Protein AF-A0A534MQP7-F1 (afdb_monomer)

Secondary structure (DSSP, 8-state):
--------------------HHHHHHHHHHHHHHHH-TT-HHHHHHHHHHHHHHT-HHHHHHHHHHHHHH-TT-TTHHHHHHHHHHHTT-HHHHHHHHHHHHHHH-TTS-HHHHH---

Sequence (118 aa):
MQAGELQKHAVRQPVQIVPTPADREVVQAAQHRLLEDPGDADALFAVAAWDEIVGDLDNAMDLLNRLVSKEPDYPGVWWLRARVLKEMGRERDAIACERIARIYAEPELPECVRKFPF

pLDDT: mean 80.39, std 19.57, range [35.56, 96.75]

Structure (mmCIF, N/CA/C/O backbone):
data_AF-A0A534MQP7-F1
#
_entry.id   AF-A0A534MQP7-F1
#
loop_
_atom_site.group_PDB
_atom_site.id
_atom_site.type_symbol
_atom_site.label_atom_id
_atom_site.label_alt_id
_atom_site.label_comp_id
_atom_site.label_asym_id
_atom_site.label_entity_id
_atom_site.label_seq_id
_atom_site.pdbx_PDB_ins_code
_atom_site.Cartn_x
_atom_site.Cartn_y
_atom_site.Cartn_z
_atom_site.occupancy
_atom_site.B_iso_or_equiv
_atom_site.auth_seq_id
_atom_site.auth_comp_id
_atom_site.auth_asym_id
_atom_site.auth_atom_id
_atom_site.pdbx_PDB_model_num
ATOM 1 N N . MET A 1 1 ? 33.518 -22.477 27.837 1.00 39.31 1 MET A N 1
ATOM 2 C CA . MET A 1 1 ? 32.415 -23.409 27.527 1.00 39.31 1 MET A CA 1
ATOM 3 C C . MET A 1 1 ? 31.134 -22.680 27.942 1.00 39.31 1 MET A C 1
ATOM 5 O O . MET A 1 1 ? 30.795 -22.723 29.111 1.00 39.31 1 MET A O 1
ATOM 9 N N . GLN A 1 2 ? 30.677 -21.659 27.198 1.00 35.88 2 GLN A N 1
ATOM 10 C CA . GLN A 1 2 ? 29.684 -21.744 26.098 1.00 35.88 2 GLN A CA 1
ATOM 11 C C . GLN A 1 2 ? 28.475 -22.606 26.486 1.00 35.88 2 GLN A C 1
ATOM 13 O O . GLN A 1 2 ? 28.664 -23.708 26.974 1.00 35.88 2 GLN A O 1
ATOM 18 N N . ALA A 1 3 ? 27.225 -22.260 26.220 1.00 41.09 3 ALA A N 1
ATOM 19 C CA . ALA A 1 3 ? 26.535 -21.070 25.735 1.00 41.09 3 ALA A CA 1
ATOM 20 C C . ALA A 1 3 ? 25.048 -21.461 25.794 1.00 41.09 3 ALA A C 1
ATOM 22 O O . ALA A 1 3 ? 24.714 -22.601 25.486 1.00 41.09 3 ALA A O 1
ATOM 23 N N . GLY A 1 4 ? 24.166 -20.541 26.158 1.00 40.50 4 GLY A N 1
ATOM 24 C CA . GLY A 1 4 ? 22.722 -20.776 26.177 1.00 40.50 4 GLY A CA 1
ATOM 25 C C . GLY A 1 4 ? 22.102 -19.831 27.197 1.00 40.50 4 GLY A C 1
ATOM 26 O O . GLY A 1 4 ? 22.575 -19.761 28.318 1.00 40.50 4 GLY A O 1
ATOM 27 N N . GLU A 1 5 ? 21.132 -18.989 26.898 1.00 39.16 5 GLU A N 1
ATOM 28 C CA . GLU A 1 5 ? 20.326 -18.799 25.707 1.00 39.16 5 GLU A CA 1
ATOM 29 C C . GLU A 1 5 ? 20.141 -17.285 25.589 1.00 39.16 5 GLU A C 1
ATOM 31 O O . GLU A 1 5 ? 19.651 -16.636 26.511 1.00 39.16 5 GLU A O 1
ATOM 36 N N . LEU A 1 6 ? 20.528 -16.691 24.461 1.00 40.47 6 LEU A N 1
ATOM 37 C CA . LEU A 1 6 ? 20.042 -15.357 24.130 1.00 40.47 6 LEU A CA 1
ATOM 38 C C . LEU A 1 6 ? 18.593 -15.536 23.677 1.00 40.47 6 LEU A C 1
ATOM 40 O O . LEU A 1 6 ? 18.318 -15.685 22.484 1.00 40.47 6 LEU A O 1
ATOM 44 N N . GLN A 1 7 ? 17.666 -15.561 24.636 1.00 40.84 7 GLN A N 1
ATOM 45 C CA . GLN A 1 7 ? 16.257 -15.313 24.369 1.00 40.84 7 GLN A CA 1
ATOM 46 C C . GLN A 1 7 ? 16.149 -13.883 23.844 1.00 40.84 7 GLN A C 1
ATOM 48 O O . GLN A 1 7 ? 15.979 -12.915 24.582 1.00 40.84 7 GLN A O 1
ATOM 53 N N . LYS A 1 8 ? 16.297 -13.754 22.529 1.00 44.84 8 LYS A N 1
ATOM 54 C CA . LYS A 1 8 ? 15.919 -12.588 21.743 1.00 44.84 8 LYS A CA 1
ATOM 55 C C . LYS A 1 8 ? 14.414 -12.426 21.905 1.00 44.84 8 LYS A C 1
ATOM 57 O O . LYS A 1 8 ? 13.630 -12.958 21.123 1.00 44.84 8 LYS A O 1
ATOM 62 N N . HIS A 1 9 ? 14.035 -11.722 22.967 1.00 39.91 9 HIS A N 1
ATOM 63 C CA . HIS A 1 9 ? 12.714 -11.155 23.158 1.00 39.91 9 HIS A CA 1
ATOM 64 C C . HIS A 1 9 ? 12.556 -10.105 22.063 1.00 39.91 9 HIS A C 1
ATOM 66 O O . HIS A 1 9 ? 12.753 -8.911 22.274 1.00 39.91 9 HIS A O 1
ATOM 72 N N . ALA A 1 10 ? 12.283 -10.574 20.847 1.00 37.62 10 ALA A N 1
ATOM 73 C CA . ALA A 1 10 ? 11.766 -9.751 19.782 1.00 37.62 10 ALA A CA 1
ATOM 74 C C . ALA A 1 10 ? 10.361 -9.362 20.227 1.00 37.62 10 ALA A C 1
ATOM 76 O O . ALA A 1 10 ? 9.371 -9.983 19.841 1.00 37.62 10 ALA A O 1
ATOM 77 N N . VAL A 1 11 ? 10.288 -8.359 21.100 1.00 38.00 11 VAL A N 1
ATOM 78 C CA . VAL A 1 11 ? 9.068 -7.606 21.307 1.00 38.00 11 VAL A CA 1
ATOM 79 C C . VAL A 1 11 ? 8.827 -6.942 19.958 1.00 38.00 11 VAL A C 1
ATOM 81 O O . VAL A 1 11 ? 9.333 -5.860 19.676 1.00 38.00 11 VAL A O 1
ATOM 84 N N . ARG A 1 12 ? 8.111 -7.639 19.070 1.00 39.12 12 ARG A N 1
ATOM 85 C CA . ARG A 1 12 ? 7.392 -7.004 17.973 1.00 39.12 12 ARG A CA 1
ATOM 86 C C . ARG A 1 12 ? 6.321 -6.167 18.65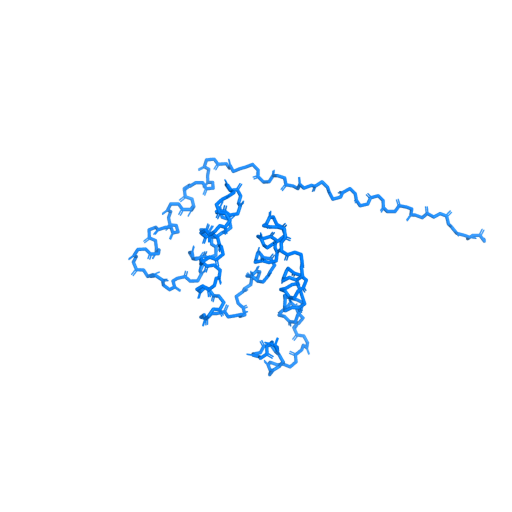1 1.00 39.12 12 ARG A C 1
ATOM 88 O O . ARG A 1 12 ? 5.179 -6.592 18.765 1.00 39.12 12 ARG A O 1
ATOM 95 N N . GLN A 1 13 ? 6.721 -5.023 19.197 1.00 35.56 13 GLN A N 1
ATOM 96 C CA . GLN A 1 13 ? 5.768 -3.968 19.459 1.00 35.56 13 GLN A CA 1
ATOM 97 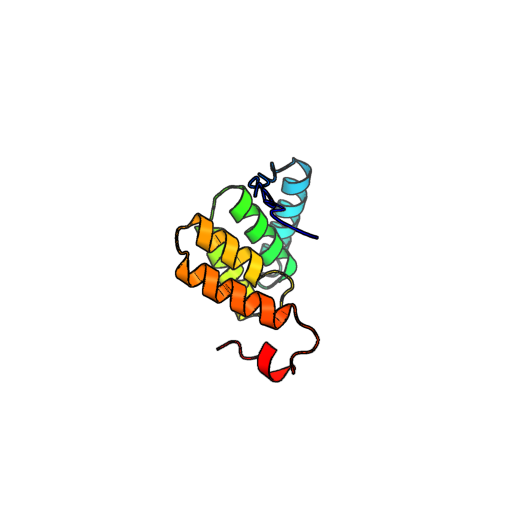C C . GLN A 1 13 ? 5.195 -3.661 18.078 1.00 35.56 13 GLN A C 1
ATOM 99 O O . GLN A 1 13 ? 5.988 -3.356 17.179 1.00 35.56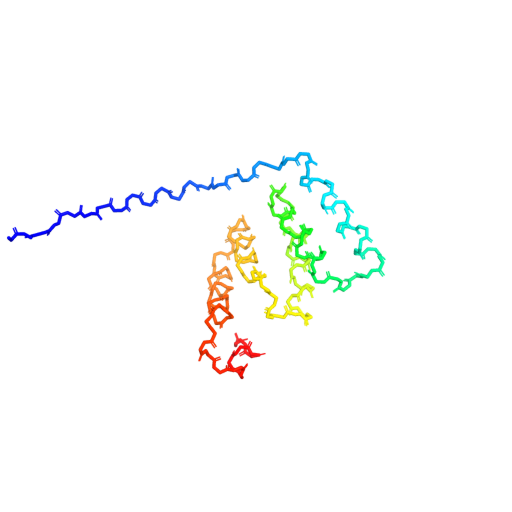 13 GLN A O 1
ATOM 104 N N . PRO A 1 14 ? 3.883 -3.837 17.841 1.00 40.62 14 PRO A N 1
ATOM 105 C CA . PRO A 1 14 ? 3.295 -3.238 16.664 1.00 40.62 14 PRO A CA 1
ATOM 106 C C . PRO A 1 14 ? 3.606 -1.753 16.810 1.00 40.62 14 PRO A C 1
ATOM 108 O O . PRO A 1 14 ? 3.139 -1.105 17.747 1.00 40.62 14 PRO A O 1
ATOM 111 N N . VAL A 1 15 ? 4.513 -1.247 15.974 1.00 45.09 15 VAL A N 1
ATOM 112 C CA . VAL A 1 15 ? 4.730 0.187 15.860 1.00 45.09 15 VAL A CA 1
ATOM 113 C C . VAL A 1 15 ? 3.408 0.698 15.318 1.00 45.09 15 VAL A C 1
ATOM 115 O O . VAL A 1 15 ? 3.164 0.625 14.119 1.00 45.09 15 VAL A O 1
ATOM 118 N N . GLN A 1 16 ? 2.513 1.117 16.211 1.00 47.91 16 GLN A N 1
ATOM 119 C CA . GLN A 1 16 ? 1.369 1.915 15.822 1.00 47.91 16 GLN A CA 1
ATOM 120 C C . GLN A 1 16 ? 1.966 3.230 15.345 1.00 47.91 16 GLN A C 1
ATOM 122 O O . GLN A 1 16 ? 2.341 4.081 16.153 1.00 47.91 16 GLN A O 1
ATOM 127 N N . ILE A 1 17 ? 2.157 3.347 14.031 1.00 56.28 17 ILE A N 1
ATOM 128 C CA . ILE A 1 17 ? 2.471 4.623 13.404 1.00 56.28 17 ILE A CA 1
ATOM 129 C C . ILE A 1 17 ? 1.232 5.471 13.649 1.00 56.28 17 ILE A C 1
ATOM 131 O O . ILE A 1 17 ? 0.205 5.274 13.011 1.00 56.28 17 ILE A O 1
ATOM 135 N N . VAL A 1 18 ? 1.291 6.337 14.660 1.00 61.41 18 VAL A N 1
ATOM 136 C CA . VAL A 1 18 ? 0.204 7.270 14.938 1.00 61.41 18 VAL A CA 1
ATOM 137 C C . VAL A 1 18 ? 0.247 8.312 13.825 1.00 61.41 18 VAL A C 1
ATOM 139 O O . VAL A 1 18 ? 1.242 9.037 13.744 1.00 61.41 18 VAL A O 1
ATOM 142 N N . PRO A 1 19 ? -0.785 8.396 12.971 1.00 63.94 19 PRO A N 1
ATOM 143 C CA . PRO A 1 19 ? -0.773 9.334 11.867 1.00 63.94 19 PRO A CA 1
ATOM 144 C C . PRO A 1 19 ? -0.681 10.770 12.390 1.00 63.94 19 PRO A C 1
ATOM 146 O O . PRO A 1 19 ? -1.495 11.216 13.206 1.00 63.94 19 PRO A O 1
ATOM 149 N N . THR A 1 20 ? 0.323 11.502 11.922 1.00 70.31 20 THR A N 1
ATOM 150 C CA . THR A 1 20 ? 0.545 12.907 12.255 1.00 70.31 20 THR A CA 1
ATOM 151 C C . THR A 1 20 ? -0.246 13.821 11.309 1.00 70.31 20 THR A C 1
ATOM 153 O O . THR A 1 20 ? -0.656 13.406 10.223 1.00 70.31 20 THR A O 1
ATOM 156 N N . PRO A 1 21 ? -0.486 15.095 11.674 1.00 67.50 21 PRO A N 1
ATOM 157 C CA . PRO A 1 21 ? -1.091 16.060 10.756 1.00 67.50 21 PRO A CA 1
ATOM 158 C C . PRO A 1 21 ? -0.305 16.232 9.447 1.00 67.50 21 PRO A C 1
ATOM 160 O O . PRO A 1 21 ? -0.921 16.410 8.402 1.00 67.50 21 PRO A O 1
ATOM 163 N N . ALA A 1 22 ? 1.026 16.111 9.490 1.00 72.38 22 ALA A N 1
ATOM 164 C CA . ALA A 1 22 ? 1.874 16.170 8.300 1.00 72.38 22 ALA A CA 1
ATOM 165 C C . ALA A 1 22 ? 1.622 14.982 7.355 1.00 72.38 22 ALA A C 1
ATOM 167 O O . ALA A 1 22 ? 1.583 15.158 6.139 1.00 72.38 22 ALA A O 1
ATOM 168 N N . ASP A 1 23 ? 1.358 13.793 7.903 1.00 76.12 23 ASP A N 1
ATOM 169 C CA . ASP A 1 23 ? 1.030 12.610 7.099 1.00 76.12 23 ASP A CA 1
ATOM 170 C C . ASP A 1 23 ? -0.288 12.802 6.329 1.00 76.12 23 ASP A C 1
ATOM 172 O O . ASP A 1 23 ? -0.415 12.353 5.191 1.00 76.12 23 ASP A O 1
ATOM 176 N N . ARG A 1 24 ? -1.250 13.552 6.893 1.00 79.12 24 ARG A N 1
ATOM 177 C CA . ARG A 1 24 ? -2.502 13.887 6.189 1.00 79.12 24 ARG A CA 1
ATOM 178 C C . ARG A 1 24 ? -2.272 14.778 4.976 1.00 79.12 24 ARG A C 1
ATOM 180 O O . ARG A 1 24 ? -2.924 14.568 3.959 1.00 79.12 24 ARG A O 1
ATOM 187 N N . GLU A 1 25 ? -1.382 15.762 5.070 1.00 84.81 25 GLU A N 1
ATOM 188 C CA . GLU A 1 25 ? -1.074 16.654 3.943 1.00 84.81 25 GLU A CA 1
ATOM 189 C C . GLU A 1 25 ? -0.413 15.883 2.795 1.00 84.81 25 GLU A C 1
ATOM 191 O O . GLU A 1 25 ? -0.793 16.046 1.634 1.00 84.81 25 GLU A O 1
ATOM 196 N N . VAL A 1 26 ? 0.517 14.980 3.121 1.00 85.50 26 VAL A N 1
ATOM 197 C CA . VAL A 1 26 ? 1.173 14.104 2.137 1.00 85.50 26 VAL A CA 1
ATOM 198 C C . VAL A 1 26 ? 0.146 13.232 1.416 1.00 85.50 26 VAL A C 1
ATOM 200 O O . VAL A 1 26 ? 0.175 13.119 0.190 1.00 85.50 26 VAL A O 1
ATOM 203 N N . VAL A 1 27 ? -0.797 12.655 2.158 1.00 89.94 27 VAL A N 1
ATOM 204 C CA . VAL A 1 27 ? -1.834 11.792 1.583 1.00 89.94 27 VAL A CA 1
ATOM 205 C C . VAL A 1 27 ? -2.827 12.589 0.750 1.00 89.94 27 VAL A C 1
ATOM 207 O O . VAL A 1 27 ? -3.211 12.129 -0.318 1.00 89.94 27 VAL A O 1
ATOM 210 N N . GLN A 1 28 ? -3.197 13.803 1.162 1.00 91.19 28 GLN A N 1
ATOM 211 C CA . GLN A 1 28 ? -4.046 14.682 0.350 1.00 91.19 28 GLN A CA 1
ATOM 212 C C . GLN A 1 28 ? -3.378 15.053 -0.976 1.00 91.19 28 GLN A C 1
ATOM 214 O O . GLN A 1 28 ? -4.021 15.010 -2.026 1.00 91.19 28 GLN A O 1
ATOM 219 N N . ALA A 1 29 ? -2.080 15.365 -0.954 1.00 93.00 29 ALA A N 1
ATOM 220 C CA . ALA A 1 29 ? -1.322 15.614 -2.175 1.00 93.00 29 ALA A CA 1
ATOM 221 C C . ALA A 1 29 ? -1.273 14.362 -3.068 1.00 93.00 29 ALA A C 1
ATOM 223 O O . ALA A 1 29 ? -1.492 14.455 -4.275 1.00 93.00 29 ALA A O 1
ATOM 224 N N . ALA A 1 30 ? -1.058 13.179 -2.484 1.00 92.69 30 ALA A N 1
ATOM 225 C CA . ALA A 1 30 ? -1.104 11.914 -3.213 1.00 92.69 30 ALA A CA 1
ATOM 226 C C . ALA A 1 30 ? -2.494 11.642 -3.818 1.00 92.69 30 ALA A C 1
ATOM 228 O O . ALA A 1 30 ? -2.594 11.283 -4.987 1.00 92.69 30 ALA A O 1
ATOM 229 N N . GLN A 1 31 ? -3.574 11.887 -3.078 1.00 93.75 31 GLN A N 1
ATOM 230 C CA . GLN A 1 31 ? -4.942 11.762 -3.584 1.00 93.75 31 GLN A CA 1
ATOM 231 C C . GLN A 1 31 ? -5.199 12.705 -4.762 1.00 93.75 31 GLN A C 1
ATOM 233 O O . GLN A 1 31 ? -5.805 12.286 -5.744 1.00 93.75 31 GLN A O 1
ATOM 238 N N . HIS A 1 32 ? -4.701 13.944 -4.710 1.00 94.88 32 HIS A N 1
ATOM 239 C CA . HIS A 1 32 ? -4.803 14.867 -5.841 1.00 94.88 32 HIS A CA 1
ATOM 240 C C . HIS A 1 32 ? -4.066 14.337 -7.075 1.00 94.88 32 HIS A C 1
ATOM 242 O O . HIS A 1 32 ? -4.627 14.336 -8.168 1.00 94.88 32 HIS A O 1
ATOM 248 N N . ARG A 1 33 ? -2.848 13.806 -6.902 1.00 95.31 33 ARG A N 1
ATOM 249 C CA . ARG A 1 33 ? -2.115 13.164 -8.004 1.00 95.31 33 ARG A CA 1
ATOM 250 C C . ARG A 1 33 ? -2.875 11.979 -8.592 1.00 95.31 33 ARG A C 1
ATOM 252 O O . ARG A 1 33 ? -2.902 11.847 -9.804 1.00 95.31 33 ARG A O 1
ATOM 259 N N . LEU A 1 34 ? -3.569 11.179 -7.776 1.00 92.50 34 LEU A N 1
ATOM 260 C CA . LEU A 1 34 ? -4.414 10.084 -8.277 1.00 92.50 34 LEU A CA 1
ATOM 261 C C . LEU A 1 34 ? -5.627 10.553 -9.088 1.00 92.50 34 LEU A C 1
ATOM 263 O O . LEU A 1 34 ? -6.143 9.778 -9.896 1.00 92.50 34 LEU A O 1
ATOM 267 N N . LEU A 1 35 ? -6.111 11.779 -8.867 1.00 93.62 35 LEU A N 1
ATOM 268 C CA . LEU A 1 35 ? -7.172 12.367 -9.689 1.00 93.62 35 LEU A CA 1
ATOM 269 C C . LEU A 1 35 ? -6.647 12.789 -11.067 1.00 93.62 35 LEU A C 1
ATOM 271 O O . LEU A 1 35 ? -7.374 12.676 -12.051 1.00 93.62 35 LEU A O 1
ATOM 275 N N . GLU A 1 36 ? -5.404 13.267 -11.134 1.00 95.00 36 GLU A N 1
ATOM 276 C CA . GLU A 1 36 ? -4.744 13.671 -12.381 1.00 95.00 36 GLU A CA 1
ATOM 277 C C . GLU A 1 36 ? -4.224 12.460 -13.169 1.00 95.00 36 GLU A C 1
ATOM 279 O O . GLU A 1 36 ? -4.460 12.349 -14.372 1.00 95.00 36 GLU A O 1
ATOM 284 N N . ASP A 1 37 ? -3.566 11.531 -12.478 1.00 93.00 37 ASP A N 1
ATOM 285 C CA . ASP A 1 37 ? -3.078 10.258 -12.994 1.00 93.00 37 ASP A CA 1
ATOM 286 C C . ASP A 1 37 ? -3.488 9.104 -12.059 1.00 93.00 37 ASP A C 1
ATOM 288 O O . ASP A 1 37 ? -2.803 8.796 -11.079 1.00 93.00 37 ASP A O 1
ATOM 292 N N . PRO A 1 38 ? -4.567 8.370 -12.394 1.00 92.75 38 PRO A N 1
ATOM 293 C CA . PRO A 1 38 ? -4.976 7.173 -11.657 1.00 92.75 38 PRO A CA 1
ATOM 294 C C . PRO A 1 38 ? -3.929 6.045 -11.651 1.00 92.75 38 PRO A C 1
ATOM 296 O O . PRO A 1 38 ? -4.147 4.997 -11.034 1.00 92.75 38 PRO A O 1
ATOM 299 N N . GLY A 1 39 ? -2.849 6.190 -12.416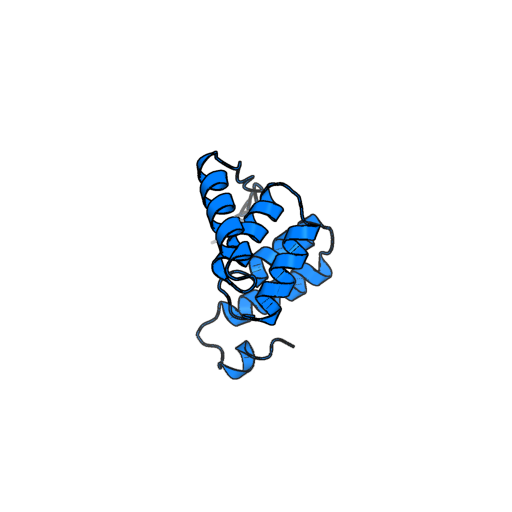 1.00 92.06 39 GLY A N 1
ATOM 300 C CA . GLY A 1 39 ? -1.728 5.279 -12.507 1.00 92.06 39 GLY A CA 1
ATOM 301 C C . GLY A 1 39 ? -0.493 5.662 -11.707 1.00 92.06 39 GLY A C 1
ATOM 302 O O . GLY A 1 39 ? 0.421 4.844 -11.725 1.00 92.06 39 GLY A O 1
ATOM 303 N N . ASP A 1 40 ? -0.459 6.821 -11.044 1.00 95.00 40 ASP A N 1
ATOM 304 C CA . ASP A 1 40 ? 0.720 7.286 -10.306 1.00 95.00 40 ASP A CA 1
ATOM 305 C C . ASP A 1 40 ? 1.082 6.277 -9.204 1.00 95.00 40 ASP A C 1
ATOM 307 O O . ASP A 1 40 ? 0.360 6.115 -8.216 1.00 95.00 40 ASP A O 1
ATOM 311 N N . ALA A 1 41 ? 2.198 5.570 -9.399 1.00 93.94 41 ALA A N 1
ATOM 312 C CA . ALA A 1 41 ? 2.628 4.478 -8.538 1.00 93.94 41 ALA A CA 1
ATOM 313 C C . ALA A 1 41 ? 2.953 4.946 -7.112 1.00 93.94 41 ALA A C 1
ATOM 315 O O . ALA A 1 41 ? 2.536 4.310 -6.139 1.00 93.94 41 ALA A O 1
ATOM 316 N N . ASP A 1 42 ? 3.617 6.096 -6.983 1.00 92.75 42 ASP A N 1
ATOM 317 C CA . ASP A 1 42 ? 3.951 6.690 -5.690 1.00 92.75 42 ASP A CA 1
ATOM 318 C C . ASP A 1 42 ? 2.694 7.141 -4.954 1.00 92.75 42 ASP A C 1
ATOM 320 O O . ASP A 1 42 ? 2.585 6.995 -3.735 1.00 92.75 42 ASP A O 1
ATOM 324 N N . ALA A 1 43 ? 1.728 7.698 -5.681 1.00 95.19 43 ALA A N 1
ATOM 325 C CA . ALA A 1 43 ? 0.466 8.114 -5.102 1.00 95.19 43 ALA A CA 1
ATOM 326 C C . ALA A 1 43 ? -0.400 6.915 -4.686 1.00 95.19 43 ALA A C 1
ATOM 328 O O . ALA A 1 43 ? -0.949 6.925 -3.584 1.00 95.19 43 ALA A O 1
ATOM 329 N N . LEU A 1 44 ? -0.468 5.859 -5.505 1.00 96.31 44 LEU A N 1
ATOM 330 C CA . LEU A 1 44 ? -1.138 4.604 -5.150 1.00 96.31 44 LEU A CA 1
ATOM 331 C C . LEU A 1 44 ? -0.534 4.006 -3.875 1.00 96.31 44 LEU A C 1
ATOM 333 O O . LEU A 1 44 ? -1.277 3.617 -2.974 1.00 96.31 44 LEU A O 1
ATOM 337 N N . PHE A 1 45 ? 0.798 3.965 -3.777 1.00 95.00 45 PHE A N 1
ATOM 338 C CA . PHE A 1 45 ? 1.489 3.439 -2.604 1.00 95.00 45 PHE A CA 1
ATOM 339 C C . PHE A 1 45 ? 1.250 4.296 -1.355 1.00 95.00 45 PHE A C 1
ATOM 341 O O . PHE A 1 45 ? 0.926 3.757 -0.298 1.00 95.00 45 PHE A O 1
ATOM 348 N N . ALA A 1 46 ? 1.378 5.621 -1.468 1.00 93.31 46 ALA A N 1
ATOM 349 C CA . ALA A 1 46 ? 1.201 6.537 -0.343 1.00 93.31 46 ALA A CA 1
ATOM 350 C C . ALA A 1 46 ? -0.223 6.491 0.229 1.00 93.31 46 ALA A C 1
ATOM 352 O O . ALA A 1 46 ? -0.389 6.436 1.447 1.00 93.31 46 ALA A O 1
ATOM 353 N N . VAL A 1 47 ? -1.244 6.471 -0.635 1.00 94.81 47 VAL A N 1
ATOM 354 C CA . VAL A 1 47 ? -2.640 6.367 -0.186 1.00 94.81 47 VAL A CA 1
ATOM 355 C C . VAL A 1 47 ? -2.917 4.980 0.398 1.00 94.81 47 VAL A C 1
ATOM 357 O O . VAL A 1 47 ? -3.483 4.897 1.479 1.00 94.81 47 VAL A O 1
ATOM 360 N N . ALA A 1 48 ? -2.418 3.898 -0.210 1.00 95.06 48 ALA A N 1
ATOM 361 C CA . ALA A 1 48 ? -2.581 2.556 0.354 1.00 95.06 48 ALA A CA 1
ATOM 362 C C . ALA A 1 48 ? -1.925 2.392 1.736 1.00 95.06 48 ALA A C 1
ATOM 364 O O . ALA A 1 48 ? -2.478 1.736 2.616 1.00 95.06 48 ALA A O 1
ATOM 365 N N . ALA A 1 49 ? -0.738 2.974 1.934 1.00 92.44 49 ALA A N 1
ATOM 366 C CA . ALA A 1 49 ? -0.048 2.946 3.221 1.00 92.44 49 ALA A CA 1
ATOM 367 C C . ALA A 1 49 ? -0.825 3.722 4.289 1.00 92.44 49 ALA A C 1
ATOM 369 O O . ALA A 1 49 ? -0.883 3.311 5.445 1.00 92.44 49 ALA A O 1
ATOM 370 N N . TRP A 1 50 ? -1.439 4.837 3.901 1.00 92.50 50 TRP A N 1
ATOM 371 C CA . TRP A 1 50 ? -2.311 5.590 4.787 1.00 92.50 50 TRP A CA 1
ATOM 372 C C . TRP A 1 50 ? -3.573 4.823 5.156 1.00 92.50 50 TRP A C 1
ATOM 374 O O . TRP A 1 50 ? -3.928 4.774 6.330 1.00 92.50 50 TRP A O 1
ATOM 384 N N . ASP A 1 51 ? -4.218 4.207 4.171 1.00 92.62 51 ASP A N 1
ATOM 385 C CA . ASP A 1 51 ? -5.434 3.425 4.363 1.00 92.62 51 ASP A CA 1
ATOM 386 C C . ASP A 1 51 ? -5.193 2.230 5.290 1.00 92.62 51 ASP A C 1
ATOM 388 O O . ASP A 1 51 ? -6.008 1.967 6.171 1.00 92.62 51 ASP A O 1
ATOM 392 N N . GLU A 1 52 ? -4.024 1.588 5.195 1.00 92.44 52 GLU A N 1
ATOM 393 C CA . GLU A 1 52 ? -3.577 0.599 6.181 1.00 92.44 52 GLU A CA 1
ATOM 394 C C . GLU A 1 52 ? -3.498 1.196 7.596 1.00 92.44 52 GLU A C 1
ATOM 396 O O . GLU A 1 52 ? -4.071 0.643 8.530 1.00 92.44 52 GLU A O 1
ATOM 401 N N . ILE A 1 53 ? -2.872 2.367 7.762 1.00 89.19 53 ILE A N 1
ATOM 402 C CA . ILE A 1 53 ? -2.733 3.031 9.071 1.00 89.19 53 ILE A CA 1
ATOM 403 C C . ILE A 1 53 ? -4.091 3.418 9.677 1.00 89.19 53 ILE A C 1
ATOM 405 O O . ILE A 1 53 ? -4.277 3.312 10.892 1.00 89.19 53 ILE A O 1
ATOM 409 N N . VAL A 1 54 ? -5.038 3.899 8.864 1.00 89.19 54 VAL A N 1
ATOM 410 C CA . VAL A 1 54 ? -6.377 4.291 9.345 1.00 89.19 54 VAL A CA 1
ATOM 411 C C . VAL A 1 54 ? -7.357 3.116 9.433 1.00 89.19 54 VAL A C 1
ATOM 413 O O . VAL A 1 54 ? -8.461 3.292 9.949 1.00 89.19 54 VAL A O 1
ATOM 416 N N . GLY A 1 55 ? -6.946 1.926 8.988 1.00 89.81 55 GLY A N 1
ATOM 417 C CA . GLY A 1 55 ? -7.724 0.690 9.049 1.00 89.81 55 GLY A CA 1
ATOM 418 C C . GLY A 1 55 ? -8.723 0.500 7.905 1.00 89.81 55 GLY A C 1
ATOM 419 O O . GLY A 1 55 ? -9.552 -0.406 7.983 1.00 89.81 55 GLY A O 1
ATOM 420 N N . ASP A 1 56 ? -8.653 1.306 6.842 1.00 94.25 56 ASP A N 1
ATOM 421 C CA . ASP A 1 56 ? -9.402 1.074 5.600 1.00 94.25 56 ASP A CA 1
ATOM 422 C C . ASP A 1 56 ? -8.674 0.033 4.735 1.00 94.25 56 ASP A C 1
ATOM 424 O O . ASP A 1 56 ? -8.095 0.303 3.680 1.00 94.25 56 ASP A O 1
ATOM 428 N N . LEU A 1 57 ? -8.648 -1.198 5.245 1.00 93.88 57 LEU A N 1
ATOM 429 C CA . LEU A 1 57 ? -7.881 -2.282 4.641 1.00 93.88 57 LEU A CA 1
ATOM 430 C C . LEU A 1 57 ? -8.399 -2.630 3.236 1.00 93.88 57 LEU A C 1
ATOM 432 O O . LEU A 1 57 ? -7.607 -3.009 2.371 1.00 93.88 57 LEU A O 1
ATOM 436 N N . ASP A 1 58 ? -9.706 -2.503 2.996 1.00 95.62 58 ASP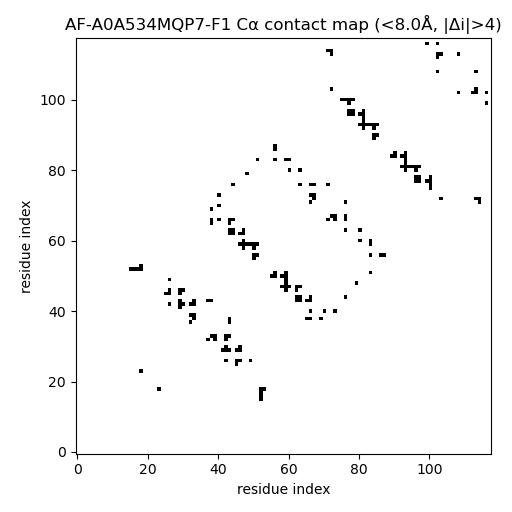 A N 1
ATOM 437 C CA . ASP A 1 58 ? -10.319 -2.801 1.699 1.00 95.62 58 ASP A CA 1
ATOM 438 C C . ASP A 1 58 ? -9.813 -1.835 0.618 1.00 95.62 58 ASP A C 1
ATOM 440 O O . ASP A 1 58 ? -9.317 -2.290 -0.420 1.00 95.62 58 ASP A O 1
ATOM 444 N N . ASN A 1 59 ? -9.823 -0.521 0.883 1.00 94.69 59 ASN A N 1
ATOM 445 C CA . ASN A 1 59 ? -9.281 0.451 -0.067 1.00 94.69 59 ASN A CA 1
ATOM 446 C C . ASN A 1 59 ? -7.766 0.276 -0.255 1.00 94.69 59 ASN A C 1
ATOM 448 O O . ASN A 1 59 ? -7.273 0.297 -1.388 1.00 94.69 59 ASN A O 1
ATOM 4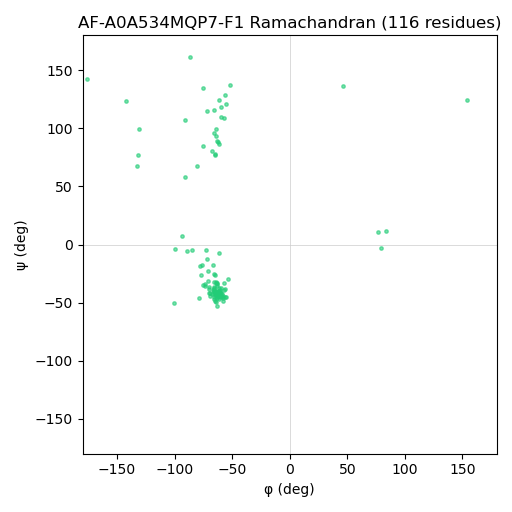52 N N . ALA A 1 60 ? -7.029 0.004 0.831 1.00 95.38 60 ALA A N 1
ATOM 453 C CA . ALA A 1 60 ? -5.602 -0.298 0.754 1.00 95.38 60 ALA A CA 1
ATOM 454 C C . ALA A 1 60 ? -5.330 -1.480 -0.192 1.00 95.38 60 ALA A C 1
ATOM 456 O O . ALA A 1 60 ? -4.452 -1.406 -1.054 1.00 95.38 60 ALA A O 1
ATOM 457 N N . MET A 1 61 ? -6.106 -2.564 -0.091 1.00 96.75 61 MET A N 1
ATOM 458 C CA . MET A 1 61 ? -5.963 -3.723 -0.975 1.00 96.75 61 MET A CA 1
ATOM 459 C C . MET A 1 61 ? -6.260 -3.400 -2.435 1.00 96.75 61 MET A C 1
ATOM 461 O O . MET A 1 61 ? -5.531 -3.882 -3.306 1.00 96.75 61 MET A O 1
ATOM 465 N N . ASP A 1 62 ? -7.284 -2.598 -2.716 1.00 96.75 62 ASP A N 1
ATOM 466 C CA . ASP A 1 62 ? -7.640 -2.198 -4.078 1.00 96.75 62 ASP A CA 1
ATOM 467 C C . ASP A 1 62 ? -6.562 -1.325 -4.725 1.00 96.75 62 ASP A C 1
ATOM 469 O O . ASP A 1 62 ? -6.168 -1.555 -5.876 1.00 96.75 62 ASP A O 1
ATOM 473 N N . LEU A 1 63 ? -6.011 -0.371 -3.977 1.00 96.75 63 LEU A N 1
ATOM 474 C CA . LEU A 1 63 ? -4.893 0.454 -4.430 1.00 96.75 63 LEU A CA 1
ATOM 475 C C . LEU A 1 63 ? -3.633 -0.386 -4.663 1.00 96.75 63 LEU A C 1
ATOM 477 O O . LEU A 1 63 ? -2.987 -0.255 -5.704 1.00 96.75 63 LEU A O 1
ATOM 481 N N . LEU A 1 64 ? -3.328 -1.319 -3.758 1.00 96.06 64 LEU A N 1
ATOM 482 C CA . LEU A 1 64 ? -2.201 -2.238 -3.914 1.00 96.06 64 LEU A CA 1
ATOM 483 C C . LEU A 1 64 ? -2.394 -3.187 -5.095 1.00 96.06 64 LEU A C 1
ATOM 485 O O . LEU A 1 64 ? -1.431 -3.447 -5.805 1.00 96.06 64 LEU A O 1
ATOM 489 N N . ASN A 1 65 ? -3.614 -3.680 -5.342 1.00 95.50 65 ASN A N 1
ATOM 490 C CA . ASN A 1 65 ? -3.947 -4.494 -6.517 1.00 95.50 65 ASN A CA 1
ATOM 491 C C . ASN A 1 65 ? -3.654 -3.729 -7.815 1.00 95.50 65 ASN A C 1
ATOM 493 O O . ASN A 1 65 ? -3.059 -4.281 -8.744 1.00 95.50 65 ASN A O 1
ATOM 497 N N . ARG A 1 66 ? -4.051 -2.453 -7.877 1.00 95.50 66 ARG A N 1
ATOM 498 C CA . ARG A 1 66 ? -3.773 -1.578 -9.024 1.00 95.50 66 ARG A CA 1
ATOM 499 C C . ARG A 1 66 ? -2.276 -1.352 -9.202 1.00 95.50 66 ARG A C 1
ATOM 501 O O . ARG A 1 66 ? -1.794 -1.446 -10.328 1.00 95.50 66 ARG A O 1
ATOM 508 N N . LEU A 1 67 ? -1.559 -1.104 -8.106 1.00 95.06 67 LEU A N 1
ATOM 509 C CA . LEU A 1 67 ? -0.119 -0.875 -8.124 1.00 95.06 67 LEU A CA 1
ATOM 510 C C . LEU A 1 67 ? 0.637 -2.111 -8.619 1.00 95.06 67 LEU A C 1
ATOM 512 O O . LEU A 1 67 ? 1.354 -2.010 -9.607 1.00 95.06 67 LEU A O 1
ATOM 516 N N . VAL A 1 68 ? 0.406 -3.296 -8.040 1.00 93.19 68 VAL A N 1
ATOM 517 C CA . VAL A 1 68 ? 1.102 -4.527 -8.472 1.00 93.19 68 VAL A CA 1
ATOM 518 C C . VAL A 1 68 ? 0.756 -4.946 -9.901 1.00 93.19 68 VAL A C 1
ATOM 520 O O . VAL A 1 68 ? 1.562 -5.597 -10.556 1.00 93.19 68 VAL A O 1
ATOM 523 N N . SER A 1 69 ? -0.425 -4.574 -10.404 1.00 91.19 69 SER A N 1
ATOM 524 C CA . SER A 1 69 ? -0.811 -4.855 -11.794 1.00 91.19 69 SER A CA 1
ATOM 525 C C . SER A 1 69 ? -0.028 -4.011 -12.806 1.00 91.19 69 SER A C 1
ATOM 527 O O . SER A 1 69 ? 0.063 -4.392 -13.971 1.00 91.19 69 SER A O 1
ATOM 529 N N . LYS A 1 70 ? 0.507 -2.860 -12.379 1.00 90.38 70 LYS A N 1
ATOM 530 C CA . LYS A 1 70 ? 1.295 -1.945 -13.216 1.00 90.38 70 LYS A CA 1
ATOM 531 C C . LYS A 1 70 ? 2.792 -2.106 -12.978 1.00 90.38 70 LYS A C 1
ATOM 533 O O . LYS A 1 70 ? 3.549 -2.276 -13.926 1.00 90.38 70 LYS A O 1
ATOM 538 N N . GLU A 1 71 ? 3.185 -2.071 -11.712 1.00 90.25 71 GLU A N 1
ATOM 539 C CA . GLU A 1 71 ? 4.565 -2.071 -11.238 1.00 90.25 71 GLU A CA 1
ATOM 540 C C . GLU A 1 71 ? 4.713 -3.119 -10.128 1.00 90.25 71 GLU A C 1
ATOM 542 O O . GLU A 1 71 ? 4.723 -2.803 -8.934 1.00 90.25 71 GLU A O 1
ATOM 547 N N . PRO A 1 72 ? 4.792 -4.410 -10.494 1.00 89.69 72 PRO A N 1
ATOM 548 C CA . PRO A 1 72 ? 4.977 -5.477 -9.519 1.00 89.69 72 PRO A CA 1
ATOM 549 C C . PRO A 1 72 ? 6.347 -5.406 -8.832 1.00 89.69 72 PRO A C 1
ATOM 551 O O . PRO A 1 72 ? 6.525 -6.004 -7.781 1.00 89.69 72 PRO A O 1
ATOM 554 N N . ASP A 1 73 ? 7.322 -4.682 -9.375 1.00 88.25 73 ASP A N 1
ATOM 555 C CA . ASP A 1 73 ? 8.627 -4.456 -8.755 1.00 88.25 73 ASP A CA 1
ATOM 556 C C . ASP A 1 73 ? 8.706 -3.162 -7.930 1.00 88.25 73 ASP A C 1
ATOM 558 O O . ASP A 1 73 ? 9.790 -2.839 -7.431 1.00 88.25 73 ASP A O 1
ATOM 562 N N . TYR A 1 74 ? 7.578 -2.461 -7.732 1.00 89.56 74 TYR A N 1
ATOM 563 C CA . TYR A 1 74 ? 7.538 -1.234 -6.942 1.00 89.56 74 TYR A CA 1
ATOM 564 C C . TYR A 1 74 ? 8.090 -1.472 -5.522 1.00 89.56 74 TYR A C 1
ATOM 566 O O . TYR A 1 74 ? 7.648 -2.398 -4.822 1.00 89.56 74 TYR A O 1
ATOM 574 N N . PRO A 1 75 ? 9.046 -0.651 -5.049 1.00 86.94 75 PRO A N 1
ATOM 575 C CA . PRO A 1 75 ? 9.685 -0.859 -3.758 1.00 86.94 75 PRO A CA 1
ATOM 576 C C . PRO A 1 75 ? 8.681 -0.946 -2.602 1.00 86.94 75 PRO A C 1
ATOM 578 O O . PRO A 1 75 ? 7.923 -0.027 -2.322 1.00 86.94 75 PRO A O 1
ATOM 581 N N . GLY A 1 76 ? 8.692 -2.072 -1.889 1.00 87.31 76 GLY A N 1
ATOM 582 C CA . GLY A 1 76 ? 7.882 -2.248 -0.681 1.00 87.31 76 GLY A CA 1
ATOM 583 C C . GLY A 1 76 ? 6.404 -2.584 -0.906 1.00 87.31 76 GLY A C 1
ATOM 584 O O . GLY A 1 76 ? 5.729 -2.885 0.080 1.00 87.31 76 GLY A O 1
ATOM 585 N N . VAL A 1 77 ? 5.901 -2.638 -2.149 1.00 93.38 77 VAL A N 1
ATOM 586 C CA . VAL A 1 77 ? 4.477 -2.931 -2.424 1.00 93.38 77 VAL A CA 1
ATOM 587 C C . VAL A 1 77 ? 4.030 -4.276 -1.845 1.00 93.38 77 VAL A C 1
ATOM 589 O O . VAL A 1 77 ? 2.996 -4.371 -1.185 1.00 93.38 77 VAL A O 1
ATOM 592 N N . TRP A 1 78 ? 4.846 -5.319 -2.007 1.00 94.50 78 TRP A N 1
ATOM 593 C CA . TRP A 1 78 ? 4.535 -6.658 -1.504 1.00 94.50 78 TRP A CA 1
ATOM 594 C C . TRP A 1 78 ? 4.614 -6.763 0.017 1.00 94.50 78 TRP A C 1
ATOM 596 O O . TRP A 1 78 ? 3.857 -7.526 0.614 1.00 94.50 78 TRP A O 1
ATOM 606 N N . TRP A 1 79 ? 5.490 -5.980 0.653 1.00 92.81 79 TRP A N 1
ATOM 607 C CA . TRP A 1 79 ? 5.565 -5.910 2.113 1.00 92.81 79 TRP A CA 1
ATOM 608 C C . TRP A 1 79 ? 4.332 -5.226 2.699 1.00 92.81 79 TRP A C 1
ATOM 610 O O . TRP A 1 79 ? 3.750 -5.742 3.652 1.00 92.81 79 TRP A O 1
ATOM 620 N N . LEU A 1 80 ? 3.906 -4.109 2.103 1.00 94.00 80 LEU A N 1
ATOM 621 C CA . LEU A 1 80 ? 2.692 -3.407 2.509 1.00 94.00 80 LEU A CA 1
ATOM 622 C C . LEU A 1 80 ? 1.453 -4.290 2.296 1.00 94.00 80 LEU A C 1
ATOM 624 O O . LEU A 1 80 ? 0.672 -4.485 3.222 1.00 94.00 80 LEU A O 1
ATOM 628 N N . ARG A 1 81 ? 1.335 -4.942 1.134 1.00 95.56 81 ARG A N 1
ATOM 629 C CA . ARG A 1 81 ? 0.257 -5.902 0.853 1.00 95.56 81 ARG A CA 1
ATOM 630 C C . ARG A 1 81 ? 0.227 -7.067 1.836 1.00 95.56 81 ARG A C 1
ATOM 632 O O . ARG A 1 81 ? -0.846 -7.445 2.295 1.00 95.56 81 ARG A O 1
ATOM 639 N N . ALA A 1 82 ? 1.385 -7.626 2.186 1.00 94.94 82 ALA A N 1
ATOM 640 C CA . ALA A 1 82 ? 1.459 -8.676 3.194 1.00 94.94 82 ALA A CA 1
ATOM 641 C C . ALA A 1 82 ? 0.948 -8.189 4.555 1.00 94.94 82 ALA A C 1
ATOM 643 O O . ALA A 1 82 ? 0.221 -8.920 5.222 1.00 94.94 82 ALA A O 1
ATOM 644 N N . ARG A 1 83 ? 1.297 -6.963 4.962 1.00 94.19 83 ARG A N 1
ATOM 645 C CA . ARG A 1 83 ? 0.836 -6.378 6.225 1.00 94.19 83 ARG A CA 1
ATOM 646 C C . ARG A 1 83 ? -0.679 -6.175 6.236 1.00 94.19 83 ARG A C 1
ATOM 648 O O . ARG A 1 83 ? -1.325 -6.709 7.130 1.00 94.19 83 ARG A O 1
ATOM 655 N N . VAL A 1 84 ? -1.239 -5.557 5.194 1.00 94.69 84 VAL A N 1
ATOM 656 C CA . VAL A 1 84 ? -2.697 -5.394 5.038 1.00 94.69 84 VAL A CA 1
ATOM 657 C C . VAL A 1 84 ? -3.414 -6.749 5.104 1.00 94.69 84 VAL A C 1
ATOM 659 O O . VAL A 1 84 ? -4.386 -6.913 5.836 1.00 94.69 84 VAL A O 1
ATOM 662 N N . LEU A 1 85 ? -2.897 -7.772 4.413 1.00 94.81 85 LEU A N 1
ATOM 663 C CA . LEU A 1 85 ? -3.473 -9.121 4.445 1.00 94.81 85 LEU A CA 1
ATOM 664 C C . LEU A 1 85 ? -3.421 -9.767 5.837 1.00 94.81 85 LEU A C 1
ATOM 666 O O . LEU A 1 85 ? -4.341 -10.505 6.189 1.00 94.81 85 LEU A O 1
ATOM 670 N N . LYS A 1 86 ? -2.384 -9.503 6.640 1.00 93.50 86 LYS A N 1
ATOM 671 C CA . LYS A 1 86 ? -2.327 -9.974 8.035 1.00 93.50 86 LYS A CA 1
ATOM 672 C C . LYS A 1 86 ? -3.375 -9.301 8.900 1.00 93.50 86 LYS A C 1
ATOM 674 O O . LYS A 1 86 ? -4.029 -9.988 9.680 1.00 93.50 86 LYS A O 1
ATOM 679 N N . GLU A 1 87 ? -3.566 -7.997 8.739 1.00 93.44 87 GLU A N 1
ATOM 680 C CA . GLU A 1 87 ? -4.588 -7.253 9.479 1.00 93.44 87 GLU A CA 1
ATOM 681 C C . GLU A 1 87 ? -6.009 -7.694 9.103 1.00 93.44 87 GLU A C 1
ATOM 683 O O . GLU A 1 87 ? -6.873 -7.796 9.969 1.00 93.44 87 GLU A O 1
ATOM 688 N N . MET A 1 88 ? -6.220 -8.109 7.850 1.00 93.88 88 MET A N 1
ATOM 689 C CA . MET A 1 88 ? -7.452 -8.772 7.400 1.00 93.88 88 MET A CA 1
ATOM 690 C C . MET A 1 88 ? -7.613 -10.227 7.890 1.00 93.88 88 MET A C 1
ATOM 692 O O . MET A 1 88 ? -8.617 -10.873 7.587 1.00 93.88 88 MET A O 1
ATOM 696 N N . GLY A 1 89 ? -6.624 -10.805 8.580 1.00 94.31 89 GLY A N 1
ATOM 697 C CA . GLY A 1 89 ? -6.635 -12.210 9.011 1.00 94.31 89 GLY A CA 1
ATOM 698 C C . GLY A 1 89 ? -6.336 -13.232 7.902 1.00 94.31 89 GLY A C 1
ATOM 699 O O . GLY A 1 89 ? -6.486 -14.440 8.104 1.00 94.31 89 GLY A O 1
ATOM 700 N N . ARG A 1 90 ? -5.879 -12.787 6.727 1.00 94.75 90 ARG A N 1
ATOM 701 C CA . ARG A 1 90 ? -5.534 -13.624 5.563 1.00 94.75 90 ARG A CA 1
ATOM 702 C C . ARG A 1 90 ? -4.063 -14.047 5.584 1.00 94.75 90 ARG A C 1
ATOM 704 O O . ARG A 1 90 ? -3.310 -13.815 4.639 1.00 94.75 90 ARG A O 1
ATOM 711 N N . GLU A 1 91 ? -3.656 -14.733 6.651 1.00 93.94 91 GLU A N 1
ATOM 712 C CA . GLU A 1 91 ? -2.246 -15.078 6.912 1.00 93.94 91 GLU A CA 1
ATOM 713 C C . GLU A 1 91 ? -1.582 -15.863 5.764 1.00 93.94 91 GLU A C 1
ATOM 715 O O . GLU A 1 91 ? -0.425 -15.627 5.423 1.00 93.94 91 GLU A O 1
ATOM 720 N N . ARG A 1 92 ? -2.314 -16.786 5.123 1.00 94.38 92 ARG A N 1
ATOM 721 C CA . ARG A 1 92 ? -1.776 -17.591 4.010 1.00 94.38 92 ARG A CA 1
ATOM 722 C C . ARG A 1 92 ? -1.364 -16.726 2.819 1.00 94.38 92 ARG A C 1
ATOM 724 O O . ARG A 1 92 ? -0.292 -16.935 2.255 1.00 94.38 92 ARG A O 1
ATOM 731 N N . ASP A 1 93 ? -2.192 -15.745 2.477 1.00 93.50 93 ASP A N 1
ATOM 732 C CA . ASP A 1 93 ? -1.944 -14.843 1.354 1.00 93.50 93 ASP A CA 1
ATOM 733 C C . ASP A 1 93 ? -0.838 -13.841 1.700 1.00 93.50 93 ASP A C 1
ATOM 735 O O . ASP A 1 93 ? -0.014 -13.498 0.850 1.00 93.50 93 ASP A O 1
ATOM 739 N N . ALA A 1 94 ? -0.762 -13.425 2.968 1.00 94.12 94 ALA A N 1
ATOM 740 C CA . ALA A 1 94 ? 0.333 -12.601 3.457 1.00 94.12 94 ALA A CA 1
ATOM 741 C C . ALA A 1 94 ? 1.688 -13.308 3.317 1.00 94.12 94 ALA A C 1
ATOM 743 O O . ALA A 1 94 ? 2.631 -12.713 2.804 1.00 94.12 94 ALA A O 1
ATOM 744 N N . ILE A 1 95 ? 1.783 -14.588 3.696 1.00 94.50 95 ILE A N 1
ATOM 745 C CA . ILE A 1 95 ? 3.013 -15.386 3.540 1.00 94.50 95 ILE A CA 1
ATOM 746 C C . ILE A 1 95 ? 3.423 -15.488 2.065 1.00 94.50 95 ILE A C 1
ATOM 748 O O . ILE A 1 95 ? 4.613 -15.416 1.751 1.00 94.50 95 ILE A O 1
ATOM 752 N N . ALA A 1 96 ? 2.461 -15.639 1.151 1.00 93.19 96 ALA A N 1
ATOM 753 C CA . ALA A 1 96 ? 2.747 -15.610 -0.281 1.00 93.19 96 ALA A CA 1
ATOM 754 C C . ALA A 1 96 ? 3.330 -14.249 -0.701 1.00 93.19 96 ALA A C 1
ATOM 756 O O . ALA A 1 96 ? 4.382 -14.208 -1.337 1.00 93.19 96 ALA A O 1
ATOM 757 N N . CYS A 1 97 ? 2.728 -13.143 -0.257 1.00 92.88 97 CYS A N 1
ATOM 758 C CA . CYS A 1 97 ? 3.231 -11.797 -0.539 1.00 92.88 97 CYS A CA 1
ATOM 759 C C . CYS A 1 97 ? 4.635 -11.558 0.042 1.00 92.88 97 CYS A C 1
ATOM 761 O O . CYS A 1 97 ? 5.483 -11.001 -0.644 1.00 92.88 97 CYS A O 1
ATOM 763 N N . GLU A 1 98 ? 4.939 -12.026 1.256 1.00 91.75 98 GLU A N 1
ATOM 764 C CA . GLU A 1 98 ? 6.285 -11.905 1.841 1.00 91.75 98 GLU A CA 1
ATOM 765 C C . GLU A 1 98 ? 7.346 -12.675 1.048 1.00 91.75 98 GLU A C 1
ATOM 767 O O . GLU A 1 98 ? 8.491 -12.233 0.942 1.00 91.75 98 GLU A O 1
ATOM 772 N N . ARG A 1 99 ? 6.988 -13.839 0.493 1.00 91.69 99 ARG A N 1
ATOM 773 C CA . ARG A 1 99 ? 7.889 -14.603 -0.382 1.00 91.69 99 ARG A CA 1
ATOM 774 C C . ARG A 1 99 ? 8.200 -13.820 -1.648 1.00 91.69 99 ARG A C 1
ATOM 776 O O . ARG A 1 99 ? 9.367 -13.714 -2.010 1.00 91.69 99 ARG A O 1
ATOM 783 N N . ILE A 1 100 ? 7.178 -13.230 -2.262 1.00 90.62 100 ILE A N 1
ATOM 784 C CA . ILE A 1 100 ? 7.343 -12.369 -3.434 1.00 90.62 100 ILE A CA 1
ATOM 785 C C . ILE A 1 100 ? 8.200 -11.144 -3.078 1.00 90.62 100 ILE A C 1
ATOM 787 O O . ILE A 1 100 ? 9.157 -10.829 -3.779 1.00 90.62 100 ILE A O 1
ATOM 791 N N . ALA A 1 101 ? 7.943 -10.508 -1.934 1.00 90.00 101 ALA A N 1
ATOM 792 C CA . ALA A 1 101 ? 8.702 -9.351 -1.470 1.00 90.00 101 ALA A CA 1
ATOM 793 C C . ALA A 1 101 ? 10.207 -9.638 -1.335 1.00 90.00 101 ALA A C 1
ATOM 795 O O . ALA A 1 101 ? 11.030 -8.794 -1.686 1.00 90.00 101 ALA A O 1
ATOM 796 N N . ARG A 1 102 ? 10.580 -10.836 -0.861 1.00 88.56 102 ARG A N 1
ATOM 797 C CA . ARG A 1 102 ? 11.987 -11.268 -0.767 1.00 88.56 102 ARG A CA 1
ATOM 798 C C . ARG A 1 102 ? 12.641 -11.423 -2.137 1.00 88.56 102 ARG A C 1
ATOM 800 O O . ARG A 1 102 ? 13.772 -10.988 -2.299 1.00 88.56 102 ARG A O 1
ATOM 807 N N . ILE A 1 103 ? 11.913 -11.955 -3.120 1.00 87.06 103 ILE A N 1
ATOM 808 C CA . ILE A 1 103 ? 12.402 -12.081 -4.502 1.00 87.06 103 ILE A CA 1
ATOM 809 C C . ILE A 1 103 ? 12.758 -10.702 -5.079 1.00 87.06 103 ILE A C 1
ATOM 811 O O . ILE A 1 103 ? 13.794 -10.548 -5.720 1.00 87.06 103 ILE A O 1
ATOM 815 N N . TYR A 1 104 ? 11.941 -9.678 -4.822 1.00 82.25 104 TYR A N 1
ATOM 816 C CA . TYR A 1 104 ? 12.226 -8.314 -5.286 1.00 82.25 104 TYR A CA 1
ATOM 817 C C . TYR A 1 104 ? 13.289 -7.578 -4.457 1.00 82.25 104 TYR A C 1
ATOM 819 O O . TYR A 1 104 ? 13.960 -6.688 -4.983 1.00 82.25 104 TYR A O 1
ATOM 827 N N . ALA A 1 105 ? 13.454 -7.938 -3.181 1.00 75.75 105 ALA A N 1
ATOM 828 C CA . ALA A 1 105 ? 14.439 -7.338 -2.281 1.00 75.75 105 ALA A CA 1
ATOM 829 C C . ALA A 1 105 ? 15.870 -7.858 -2.498 1.00 75.75 105 ALA A C 1
ATOM 831 O O . ALA A 1 105 ? 16.816 -7.204 -2.065 1.00 75.75 105 ALA A O 1
ATOM 832 N N . GLU A 1 106 ? 16.040 -9.010 -3.150 1.00 69.31 106 GLU A N 1
ATOM 833 C CA . GLU A 1 106 ? 17.346 -9.600 -3.450 1.00 69.31 106 GLU A CA 1
ATOM 834 C C . GLU A 1 106 ? 17.853 -9.121 -4.830 1.00 69.31 106 GLU A C 1
ATOM 836 O O . GLU A 1 106 ? 17.338 -9.555 -5.864 1.00 69.31 106 GLU A O 1
ATOM 841 N N . PRO A 1 107 ? 18.864 -8.228 -4.893 1.00 59.72 107 PRO A N 1
ATOM 842 C CA . PRO A 1 107 ? 19.385 -7.703 -6.160 1.00 59.72 107 PRO A CA 1
ATOM 843 C C . PRO A 1 107 ? 20.196 -8.727 -6.970 1.00 59.72 107 PRO A C 1
ATOM 845 O O . PRO A 1 107 ? 20.472 -8.484 -8.140 1.00 59.72 107 PRO A O 1
ATOM 848 N N . GLU A 1 108 ? 20.570 -9.865 -6.375 1.00 59.81 108 GLU A N 1
ATOM 849 C CA . GLU A 1 108 ? 21.367 -10.908 -7.042 1.00 59.81 108 GLU A CA 1
ATOM 850 C C . GLU A 1 108 ? 20.518 -11.949 -7.787 1.00 59.81 108 GLU A C 1
ATOM 852 O O . GLU A 1 108 ? 21.055 -12.801 -8.498 1.00 59.81 108 GLU A O 1
ATOM 857 N N . LEU A 1 109 ? 19.187 -11.887 -7.665 1.00 59.03 109 LEU A N 1
ATOM 858 C CA . LEU A 1 109 ? 18.306 -12.763 -8.428 1.00 59.03 109 LEU A CA 1
ATOM 859 C C . LEU A 1 109 ? 18.221 -12.301 -9.889 1.00 59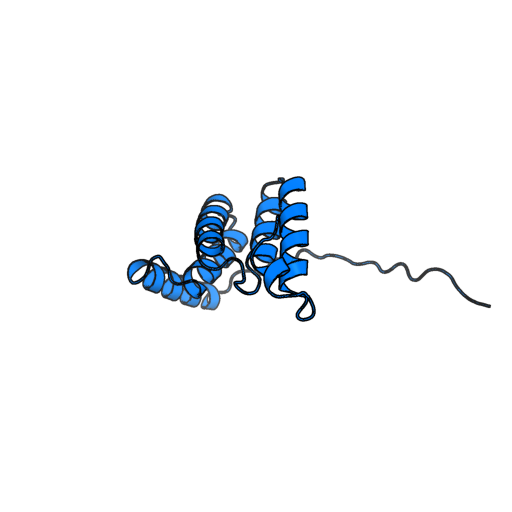.03 109 LEU A C 1
ATOM 861 O O . LEU A 1 109 ? 18.006 -11.112 -10.144 1.00 59.03 109 LEU A O 1
ATOM 865 N N . PRO A 1 110 ? 18.329 -13.229 -10.861 1.00 60.91 110 PRO A N 1
ATOM 866 C CA . PRO A 1 110 ? 18.143 -12.902 -12.266 1.00 60.91 110 PRO A CA 1
ATOM 867 C C . PRO A 1 110 ? 16.821 -12.163 -12.493 1.00 60.91 110 PRO A C 1
ATOM 869 O O . PRO A 1 110 ? 15.777 -12.562 -11.974 1.00 60.91 110 PRO A O 1
ATOM 872 N N . GLU A 1 111 ? 16.849 -11.117 -13.320 1.00 63.44 111 GLU A N 1
ATOM 873 C CA . GLU A 1 111 ? 15.684 -10.271 -13.619 1.00 63.44 111 GLU A CA 1
ATOM 874 C C . GLU A 1 111 ? 14.463 -11.087 -14.091 1.00 63.44 111 GLU A C 1
ATOM 876 O O . GLU A 1 111 ? 13.319 -10.732 -13.807 1.00 63.44 111 GLU A O 1
ATOM 881 N N . CYS A 1 112 ? 14.694 -12.233 -14.745 1.00 65.94 112 CYS A N 1
ATOM 882 C CA . CYS A 1 112 ? 13.638 -13.151 -15.169 1.00 65.94 112 CYS A CA 1
ATOM 883 C C . CYS A 1 112 ? 12.841 -13.753 -14.001 1.00 65.94 112 CYS A C 1
ATOM 885 O O . CYS A 1 112 ? 11.640 -13.957 -14.137 1.00 65.94 112 CYS A O 1
ATOM 887 N N . VAL A 1 113 ? 13.473 -13.991 -12.850 1.00 64.88 113 VAL A N 1
ATOM 888 C CA . VAL A 1 113 ? 12.807 -14.506 -11.643 1.00 64.88 113 VAL A CA 1
ATOM 889 C C . VAL A 1 113 ? 11.998 -13.398 -10.967 1.00 64.88 113 VAL A C 1
ATOM 891 O O . VAL A 1 113 ? 10.910 -13.650 -10.460 1.00 64.88 113 VAL A O 1
ATOM 894 N N . ARG A 1 114 ? 12.487 -12.153 -11.018 1.00 64.50 114 ARG A N 1
ATOM 895 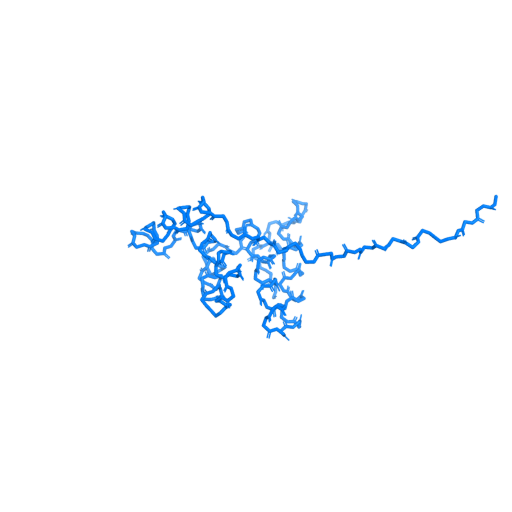C CA . ARG A 1 114 ? 11.769 -10.975 -10.510 1.00 64.50 114 ARG A CA 1
ATOM 896 C C . ARG A 1 114 ? 10.552 -10.615 -11.360 1.00 64.50 114 ARG A C 1
ATOM 898 O O . ARG A 1 114 ? 9.553 -10.181 -10.815 1.00 64.50 114 ARG A O 1
ATOM 905 N N . LYS A 1 115 ? 10.592 -10.770 -12.685 1.00 62.31 115 LYS A N 1
ATOM 906 C CA . LYS A 1 115 ? 9.460 -10.395 -13.560 1.00 62.31 115 LYS A CA 1
ATOM 907 C C . LYS A 1 115 ? 8.286 -11.379 -13.543 1.00 62.31 115 LYS A C 1
ATOM 909 O O . LYS A 1 115 ? 7.189 -10.996 -13.935 1.00 62.31 115 LYS A O 1
ATOM 914 N N . PHE A 1 116 ? 8.495 -12.608 -13.075 1.00 57.84 116 PHE A N 1
ATOM 915 C CA . PHE A 1 116 ? 7.467 -13.652 -13.031 1.00 57.84 116 PHE A CA 1
ATOM 916 C C . PHE A 1 116 ? 7.430 -14.341 -11.657 1.00 57.84 116 PHE A C 1
ATOM 918 O O . PHE A 1 116 ? 7.798 -15.514 -11.553 1.00 57.84 116 PHE A O 1
ATOM 925 N N . PRO A 1 117 ? 7.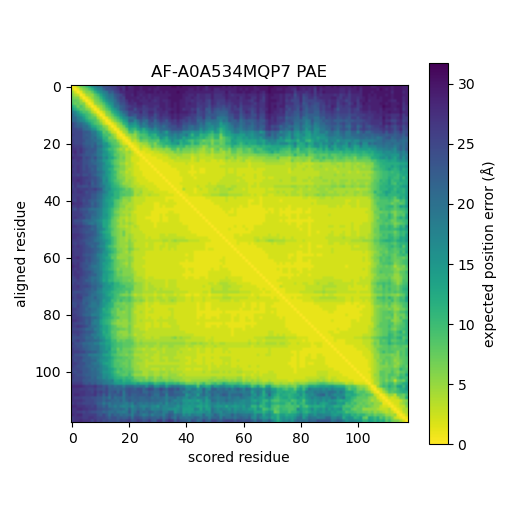014 -13.636 -10.587 1.00 58.69 117 PRO A N 1
ATOM 926 C CA . PRO A 1 117 ? 6.733 -14.285 -9.315 1.00 58.69 117 PRO A CA 1
ATOM 927 C C . PRO A 1 117 ? 5.513 -15.201 -9.509 1.00 58.69 117 PRO A C 1
ATOM 929 O O . PRO A 1 117 ? 4.442 -14.736 -9.887 1.00 58.69 117 PRO A O 1
ATOM 932 N N . PHE A 1 118 ? 5.734 -16.505 -9.351 1.00 51.75 118 PHE A N 1
ATOM 933 C CA . PHE A 1 118 ? 4.791 -17.589 -9.661 1.00 51.75 118 PHE A CA 1
ATOM 934 C C . PHE A 1 118 ? 3.426 -17.461 -8.977 1.00 51.75 118 PHE A C 1
ATOM 936 O O . PHE A 1 118 ? 3.406 -17.102 -7.775 1.00 51.75 118 PHE A O 1
#

Foldseek 3Di:
DDDDDPPPPPPPPVPLPPDDPVLVVVLVVLVVVCVVPVLPLVSLQSVLLVCVSVVVLVSSLVSLVSNCVPCVLPQCSLVSNLSSCVSVVNNVVSVLSVVLNVCSVDPPDPVVCNVDSD

Radius of gyration: 16.98 Å; Cα contacts (8 Å, |Δi|>4): 109; chains: 1; bounding box: 43×40×43 Å

Nearest PDB structures (foldseek):
  3as5-assembly2_B  TM=8.714E-01  e=2.176E-02  Paramagnetospirillum magneticum AMB-1
  3vtx-assembly2_B  TM=8.150E-01  e=1.517E-02  Candidatus Magnetobacterium bavaricum
  3asg-assembly1_A  TM=8.388E-01  e=2.674E-02  Paramagnetospirillum magneticum AMB-1
  3as5-assembly1_A  TM=8.441E-01  e=3.460E-02  Paramagnetospirillum magneticum AMB-1
  6fdp-assembly1_A  TM=8.246E-01  e=1.255E-01  Homo sapiens

Solvent-accessible surface area (backbone atoms only — not comparable to full-atom values): 6874 Å² total; per-residue (Å²): 134,86,86,88,75,89,78,76,77,75,74,76,64,80,78,75,70,73,84,49,77,68,56,52,54,55,35,52,52,22,52,53,46,37,71,78,35,81,73,43,55,69,27,33,49,48,42,20,55,48,24,45,67,75,63,41,44,68,61,16,50,54,32,45,53,56,34,47,74,74,44,70,79,45,87,60,52,35,50,52,50,18,50,45,28,44,77,72,67,38,50,72,61,15,54,53,28,45,54,49,33,50,51,66,70,41,84,86,56,58,67,72,59,57,76,55,71,127

Mean predicted aligned error: 9.83 Å